Protein AF-A0A829RA44-F1 (afdb_monomer_lite)

Radius of gyration: 23.93 Å; chains: 1; bounding box: 45×30×65 Å

Foldseek 3Di:
DVVVVVVVVVVVVVVVVVVCCVVPDPPVCVPPFDWAWDDDAFPDKDWDADPVGDIDIKGWDFTWIATPVRDTDGDTDIDD

pLDDT: mean 93.09, std 5.6, range [62.34, 97.81]

Secondary structure (DSSP, 8-state):
-HHHHHHHHHHHHHHHHHHHHHHH--TTTTTPPP-EE-----SEEEEEE-TT--EEEEEEEEEEEE-TT--EEEEEEEE-

Organism: NCBI:txid1265827

Structure (mmCIF, N/CA/C/O backbone):
data_AF-A0A829RA44-F1
#
_entry.id   AF-A0A829RA44-F1
#
loop_
_atom_site.group_PDB
_atom_site.id
_atom_site.type_symbol
_atom_site.label_atom_id
_atom_site.label_alt_id
_atom_site.label_comp_id
_atom_site.label_asym_id
_atom_site.label_entity_id
_atom_site.label_seq_id
_atom_site.pdbx_PDB_ins_code
_atom_site.Cartn_x
_atom_site.Cartn_y
_atom_site.Cartn_z
_atom_site.occupancy
_atom_site.B_iso_or_equiv
_atom_site.auth_seq_id
_atom_site.auth_comp_id
_atom_site.auth_asym_id
_atom_site.auth_atom_id
_atom_site.pdbx_PDB_model_num
ATOM 1 N N . MET A 1 1 ? -18.232 18.090 42.898 1.00 62.34 1 MET A N 1
ATOM 2 C CA . MET A 1 1 ? -17.170 17.064 43.023 1.00 62.34 1 MET A CA 1
ATOM 3 C C . MET A 1 1 ? -17.431 15.849 42.131 1.00 62.34 1 MET A C 1
ATOM 5 O O . MET A 1 1 ? -16.708 15.688 41.163 1.00 62.34 1 MET A O 1
ATOM 9 N N . LYS A 1 2 ? -18.487 15.048 42.359 1.00 71.88 2 LYS A N 1
ATOM 10 C CA . LYS A 1 2 ? -18.760 13.822 41.568 1.00 71.88 2 LYS A CA 1
ATOM 11 C C . LYS A 1 2 ? -18.975 14.081 40.065 1.00 71.88 2 LYS A C 1
ATOM 13 O O . LYS A 1 2 ? -18.392 13.404 39.234 1.00 71.88 2 LYS A O 1
ATOM 18 N N . LYS A 1 3 ? -19.770 15.100 39.715 1.00 83.25 3 LYS A N 1
ATOM 19 C CA . LYS A 1 3 ? -20.044 15.481 38.313 1.00 83.25 3 LYS A CA 1
ATOM 20 C C . LYS A 1 3 ? -18.783 15.955 37.581 1.00 83.25 3 LYS A C 1
ATOM 22 O O . LYS A 1 3 ? -18.538 15.553 36.457 1.00 83.25 3 LYS A O 1
ATOM 27 N N . THR A 1 4 ? -17.958 16.755 38.255 1.00 89.69 4 THR A N 1
ATOM 28 C CA . THR A 1 4 ? -16.672 17.240 37.737 1.00 89.69 4 THR A CA 1
ATOM 29 C C . THR A 1 4 ? -15.694 16.090 37.483 1.00 89.69 4 THR A C 1
ATOM 31 O O . THR A 1 4 ? -15.031 16.080 36.455 1.00 89.69 4 THR A O 1
ATOM 34 N N . LEU A 1 5 ? -15.655 15.089 38.370 1.00 93.69 5 LEU A N 1
ATOM 35 C CA . LEU A 1 5 ? -14.835 13.889 38.189 1.00 93.69 5 LEU A CA 1
ATOM 36 C C . LEU A 1 5 ? -15.252 13.092 36.941 1.00 93.69 5 LEU A C 1
ATOM 38 O O . LEU A 1 5 ? -14.397 12.720 36.146 1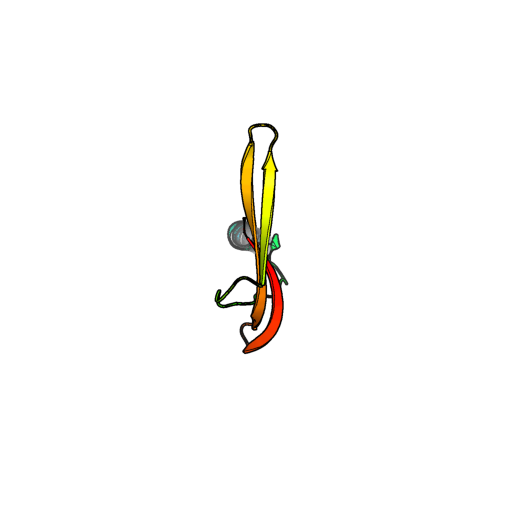.00 93.69 5 LEU A O 1
ATOM 42 N N . TRP A 1 6 ? -16.556 12.892 36.725 1.00 95.19 6 TRP A N 1
ATOM 43 C CA . TRP A 1 6 ? -17.061 12.219 35.521 1.00 95.19 6 TRP A CA 1
ATOM 44 C C . TRP A 1 6 ? -16.744 12.979 34.231 1.00 95.19 6 TRP A C 1
ATOM 46 O O . TRP A 1 6 ? -16.418 12.355 33.226 1.00 95.19 6 TRP A O 1
ATOM 56 N N . ILE A 1 7 ? -16.781 14.314 34.265 1.00 95.81 7 ILE A N 1
ATOM 57 C CA . ILE A 1 7 ? -16.380 15.149 33.124 1.00 95.81 7 ILE A CA 1
ATOM 58 C C . ILE A 1 7 ? -14.893 14.945 32.804 1.00 95.81 7 ILE A C 1
ATOM 60 O O . ILE A 1 7 ? -14.547 14.721 31.648 1.00 95.81 7 ILE A O 1
ATOM 64 N N . ILE A 1 8 ? -14.021 14.959 33.817 1.00 96.12 8 ILE A N 1
ATOM 65 C CA . ILE A 1 8 ? -12.575 14.750 33.633 1.00 96.12 8 ILE A CA 1
ATOM 66 C C . ILE A 1 8 ? -12.292 13.355 33.068 1.00 96.12 8 ILE A C 1
ATOM 68 O O . ILE A 1 8 ? -11.523 13.225 32.119 1.00 96.12 8 ILE A O 1
ATOM 72 N N . ILE A 1 9 ? -12.942 12.321 33.608 1.00 96.50 9 ILE A N 1
ATOM 73 C CA . ILE A 1 9 ? -12.807 10.946 33.110 1.00 96.50 9 ILE A CA 1
ATOM 74 C C . ILE A 1 9 ? -13.264 10.856 31.650 1.00 96.50 9 ILE A C 1
ATOM 76 O O . ILE A 1 9 ? -12.573 10.247 30.839 1.00 96.50 9 ILE A O 1
ATOM 80 N N . GLY A 1 10 ? -14.386 11.493 31.299 1.00 96.94 10 GLY A N 1
ATOM 81 C CA . GLY A 1 10 ? -14.884 11.532 29.924 1.00 96.94 10 GLY A CA 1
ATOM 82 C C . GLY A 1 10 ? -13.892 12.180 28.958 1.00 96.94 10 GLY A C 1
ATOM 83 O O . GLY A 1 10 ? -13.607 11.615 27.904 1.00 96.94 10 GLY A O 1
ATOM 84 N N . ILE A 1 11 ? -13.308 13.320 29.339 1.00 97.38 11 ILE A N 1
ATOM 85 C CA . ILE A 1 11 ? -12.280 14.001 28.537 1.00 97.38 11 ILE A CA 1
ATOM 86 C C . ILE A 1 11 ? -11.051 13.103 28.366 1.00 97.38 11 ILE A C 1
ATOM 88 O O . ILE A 1 11 ? -10.566 12.937 27.247 1.00 97.38 11 ILE A O 1
ATOM 92 N N . LEU A 1 12 ? -10.574 12.483 29.449 1.00 97.75 12 LEU A N 1
ATOM 93 C CA . LEU A 1 12 ? -9.415 11.592 29.404 1.00 97.75 12 LEU A CA 1
ATOM 94 C C . LEU A 1 12 ? -9.662 10.396 28.471 1.00 97.75 12 LEU A C 1
ATOM 96 O O . LEU A 1 12 ? -8.785 10.036 27.693 1.00 97.75 12 LEU A O 1
ATOM 100 N N . LEU A 1 13 ? -10.869 9.826 28.495 1.00 97.81 13 LEU A N 1
ATOM 101 C CA . LEU A 1 13 ? -11.269 8.726 27.614 1.00 97.81 13 LEU A CA 1
ATOM 102 C C . LEU A 1 13 ? -11.222 9.124 26.136 1.00 97.81 13 LEU A C 1
ATOM 104 O O . LEU A 1 13 ? -10.645 8.395 25.330 1.00 97.81 13 LEU A O 1
ATOM 108 N N . VAL A 1 14 ? -11.773 10.289 25.781 1.00 97.62 14 VAL A N 1
ATOM 109 C CA . VAL A 1 14 ? -11.725 10.789 24.397 1.00 97.62 14 VAL A CA 1
ATOM 110 C C . VAL A 1 14 ? -10.282 11.027 23.953 1.00 97.62 14 VAL A C 1
ATOM 112 O O . VAL A 1 14 ? -9.927 10.657 22.835 1.00 97.62 14 VAL A O 1
ATOM 115 N N . LEU A 1 15 ? -9.433 11.583 24.823 1.00 97.56 15 LEU A N 1
ATOM 116 C CA . LEU A 1 15 ? -8.019 11.812 24.513 1.00 97.56 15 LEU A CA 1
ATOM 117 C C . LEU A 1 15 ? -7.259 10.502 24.288 1.00 97.56 15 LEU A C 1
ATOM 119 O O . LEU A 1 15 ? -6.512 10.399 23.318 1.00 97.56 15 LEU A O 1
ATOM 123 N N . VAL A 1 16 ? -7.473 9.492 25.135 1.00 97.38 16 VAL A N 1
ATOM 124 C CA . VAL A 1 16 ? -6.824 8.179 24.991 1.00 97.38 16 VAL A CA 1
ATOM 125 C C . VAL A 1 16 ? -7.266 7.487 23.701 1.00 97.38 16 VAL A C 1
ATOM 127 O O . VAL A 1 16 ? -6.418 7.010 22.948 1.00 97.38 16 VAL A O 1
ATOM 130 N N . VAL A 1 17 ? -8.569 7.471 23.401 1.00 96.75 17 VAL A N 1
ATOM 131 C CA . VAL A 1 17 ? -9.090 6.871 22.159 1.00 96.75 17 VAL A CA 1
ATOM 132 C C . VAL A 1 17 ? -8.585 7.629 20.928 1.00 96.75 17 VAL A C 1
ATOM 134 O O . VAL A 1 17 ? -8.149 7.005 19.960 1.00 96.75 17 VAL A O 1
ATOM 137 N N . GLY A 1 18 ? -8.586 8.963 20.972 1.00 95.25 18 GLY A N 1
ATOM 138 C CA . GLY A 1 18 ? -8.064 9.805 19.895 1.00 95.25 18 GLY A CA 1
ATOM 139 C C . GLY A 1 18 ? -6.573 9.573 19.641 1.00 95.25 18 GLY A C 1
ATOM 140 O O . GLY A 1 18 ? -6.169 9.385 18.495 1.00 95.25 18 GLY A O 1
ATOM 141 N N . ALA A 1 19 ? -5.762 9.508 20.700 1.00 95.25 19 ALA A N 1
ATOM 142 C CA . ALA A 1 19 ? -4.334 9.214 20.596 1.00 95.25 19 ALA A CA 1
ATOM 143 C C . ALA A 1 19 ? -4.075 7.804 20.039 1.00 95.25 19 ALA A C 1
ATOM 145 O O . ALA A 1 19 ? -3.245 7.639 19.148 1.00 95.25 19 ALA A O 1
ATOM 146 N N . ALA A 1 20 ? -4.821 6.795 20.501 1.00 94.75 20 ALA A N 1
ATOM 147 C CA . ALA A 1 20 ? -4.710 5.433 19.982 1.00 94.75 20 ALA A CA 1
ATOM 148 C C . ALA A 1 20 ? -5.046 5.356 18.482 1.00 94.75 20 ALA A C 1
ATOM 150 O O . ALA A 1 20 ? -4.332 4.691 17.726 1.00 94.75 20 ALA A O 1
ATOM 151 N N . ALA A 1 21 ? -6.088 6.068 18.037 1.00 91.88 21 ALA A N 1
ATOM 152 C CA . ALA A 1 21 ? -6.451 6.152 16.626 1.00 91.88 21 ALA A CA 1
ATOM 153 C C . ALA A 1 21 ? -5.347 6.822 15.794 1.00 91.88 21 ALA A C 1
ATOM 155 O O . ALA A 1 21 ? -4.974 6.278 14.759 1.00 91.88 21 ALA A O 1
ATOM 156 N N . LEU A 1 22 ? -4.779 7.941 16.266 1.00 90.88 22 LEU A N 1
ATOM 157 C CA . LEU A 1 22 ? -3.677 8.647 15.595 1.00 90.88 22 LEU A CA 1
ATOM 158 C C . LEU A 1 22 ? -2.441 7.766 15.366 1.00 90.88 22 LEU A C 1
ATOM 160 O O . LEU A 1 22 ? -1.778 7.906 14.343 1.00 90.88 22 LEU A O 1
ATOM 164 N N . LEU A 1 23 ? -2.146 6.861 16.301 1.00 90.44 23 LEU A N 1
ATOM 165 C CA . LEU A 1 23 ? -0.985 5.971 16.222 1.00 90.44 23 LEU A CA 1
ATOM 166 C C . LEU A 1 23 ? -1.235 4.695 15.408 1.00 90.44 23 LEU A C 1
ATOM 168 O O . LEU A 1 23 ? -0.290 4.128 14.868 1.00 90.44 23 LEU A O 1
ATOM 172 N N . SER A 1 24 ? -2.482 4.220 15.346 1.00 87.44 24 SER A N 1
ATOM 173 C CA . SER A 1 24 ? -2.791 2.876 14.826 1.00 87.44 24 SER A CA 1
ATOM 174 C C . SER A 1 24 ? -3.491 2.884 13.470 1.00 87.44 24 SER A C 1
ATOM 176 O O . SER A 1 24 ? -3.493 1.872 12.769 1.00 87.44 24 SER A O 1
ATOM 178 N N . VAL A 1 25 ? -4.131 3.994 13.103 1.00 87.94 25 VAL A N 1
ATOM 179 C CA . VAL A 1 25 ? -4.907 4.098 11.869 1.00 87.94 25 VAL A CA 1
ATOM 180 C C . VAL A 1 25 ? -4.071 4.795 10.808 1.00 87.94 25 VAL A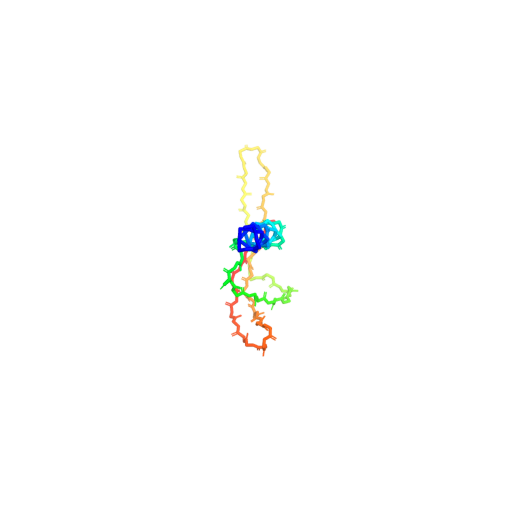 C 1
ATOM 182 O O . VAL A 1 25 ? -3.628 5.925 10.984 1.00 87.94 25 VAL A O 1
ATOM 185 N N . ASP A 1 26 ? -3.913 4.148 9.656 1.00 87.56 26 ASP A N 1
ATOM 186 C CA . ASP A 1 26 ? -3.441 4.835 8.459 1.00 87.56 26 ASP A CA 1
ATOM 187 C C . ASP A 1 26 ? -4.588 5.693 7.904 1.00 87.56 2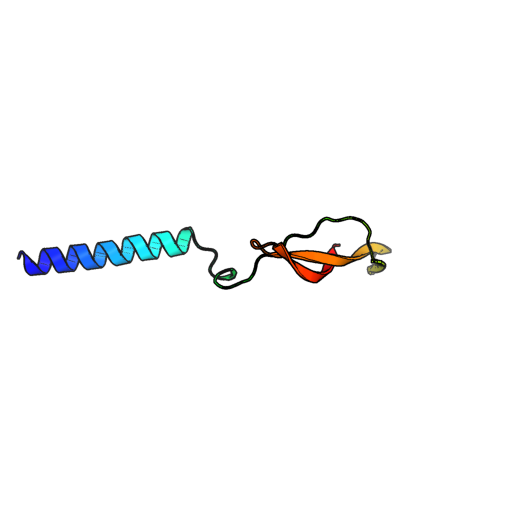6 ASP A C 1
ATOM 189 O O . ASP A 1 26 ? -5.422 5.235 7.113 1.00 87.56 26 ASP A O 1
ATOM 193 N N . PHE A 1 27 ? -4.650 6.953 8.343 1.00 86.44 27 PHE A N 1
ATOM 194 C CA . PHE A 1 27 ? -5.669 7.904 7.890 1.00 86.44 27 PHE A CA 1
ATOM 195 C C . PHE A 1 27 ? -5.607 8.150 6.381 1.00 86.44 27 PHE A C 1
ATOM 197 O O . PHE A 1 27 ? -6.638 8.432 5.773 1.00 86.44 27 PHE A O 1
ATOM 204 N N . ASN A 1 28 ? -4.442 7.971 5.747 1.00 85.44 28 ASN A N 1
ATOM 205 C CA . ASN A 1 28 ? -4.316 8.062 4.295 1.00 85.44 28 ASN A CA 1
ATOM 206 C C . ASN A 1 28 ? -4.992 6.871 3.589 1.00 85.44 28 ASN A C 1
ATOM 208 O O . ASN A 1 28 ? -5.293 6.955 2.397 1.00 85.44 28 ASN A O 1
ATOM 212 N N . ARG A 1 29 ? -5.271 5.768 4.291 1.00 85.19 29 ARG A N 1
ATOM 213 C CA . ARG A 1 29 ? -5.988 4.596 3.758 1.00 85.19 29 ARG A CA 1
ATOM 214 C C . ARG A 1 29 ? -7.427 4.461 4.247 1.00 85.19 29 ARG A C 1
ATOM 216 O O . ARG A 1 29 ? -8.130 3.573 3.759 1.00 85.19 29 ARG A O 1
ATOM 223 N N . LEU A 1 30 ? -7.896 5.332 5.140 1.00 88.19 30 LEU A N 1
ATOM 224 C CA . LEU A 1 30 ? -9.299 5.345 5.554 1.00 88.19 30 LEU A CA 1
ATOM 225 C C . LEU A 1 30 ? -10.219 5.514 4.337 1.00 88.19 30 LEU A C 1
ATOM 227 O O . LEU A 1 30 ? -10.033 6.399 3.507 1.00 88.19 30 LEU A O 1
ATOM 231 N N . GLY A 1 31 ? -11.201 4.620 4.213 1.00 83.44 31 GLY A N 1
ATOM 232 C CA . GLY A 1 31 ? -12.166 4.620 3.109 1.00 83.44 31 GLY A CA 1
ATOM 233 C C . GLY A 1 31 ? -11.619 4.159 1.751 1.00 83.44 31 GLY A C 1
ATOM 234 O O . GLY A 1 31 ? -12.393 4.072 0.796 1.00 83.44 31 GLY A O 1
ATOM 235 N N . LYS A 1 32 ? -10.326 3.824 1.629 1.00 87.62 32 LYS A N 1
ATOM 236 C CA . LYS A 1 32 ? -9.765 3.296 0.376 1.00 87.62 32 LYS A CA 1
ATOM 237 C C . LYS A 1 32 ? -10.075 1.807 0.226 1.00 87.62 32 LYS A C 1
ATOM 239 O O . LYS A 1 32 ? -9.997 1.030 1.174 1.00 87.62 32 LYS A O 1
ATOM 244 N N . GLN A 1 33 ? -10.403 1.400 -0.996 1.00 88.31 33 GLN A N 1
ATOM 245 C CA . GLN A 1 33 ? -10.637 -0.003 -1.333 1.00 88.31 33 GLN A CA 1
ATOM 246 C C . GLN A 1 33 ? -9.301 -0.751 -1.455 1.00 88.31 33 GLN A C 1
ATOM 248 O O . GLN A 1 33 ? -8.346 -0.229 -2.032 1.00 88.31 33 GLN A O 1
ATOM 253 N N . ALA A 1 34 ? -9.247 -1.978 -0.937 1.00 91.38 34 ALA A N 1
ATOM 254 C CA . ALA A 1 34 ? -8.121 -2.888 -1.123 1.00 91.38 34 ALA A CA 1
ATOM 255 C C . ALA A 1 34 ? -8.450 -3.896 -2.228 1.00 91.38 34 ALA A C 1
ATOM 257 O O . ALA A 1 34 ? -9.524 -4.498 -2.211 1.00 91.38 34 ALA A O 1
ATOM 258 N N . TYR A 1 35 ? -7.515 -4.068 -3.159 1.00 94.56 35 TYR A N 1
ATOM 259 C CA . TYR A 1 35 ? -7.581 -5.065 -4.221 1.00 94.56 35 TYR A CA 1
ATOM 260 C C . TYR A 1 35 ? -6.297 -5.890 -4.219 1.00 94.56 35 TYR A C 1
ATOM 262 O O . TYR A 1 35 ? -5.215 -5.350 -3.983 1.00 94.56 35 TYR A O 1
ATOM 270 N N . TYR A 1 36 ? -6.431 -7.176 -4.510 1.00 95.00 36 TYR A N 1
ATOM 271 C CA . TYR A 1 36 ? -5.347 -8.150 -4.534 1.00 95.00 36 TYR A CA 1
ATOM 272 C C . TYR A 1 36 ? -5.205 -8.688 -5.955 1.00 95.00 36 TYR A C 1
ATOM 274 O O . TYR A 1 36 ? -6.190 -9.135 -6.541 1.00 95.00 36 TYR A O 1
ATOM 282 N N . ALA A 1 37 ? -4.001 -8.622 -6.517 1.00 94.81 37 ALA A N 1
ATOM 283 C CA . ALA A 1 37 ? -3.689 -9.133 -7.848 1.00 94.81 37 ALA A CA 1
ATOM 284 C C . ALA A 1 37 ? -2.515 -10.109 -7.759 1.00 94.81 37 ALA A C 1
ATOM 286 O O . ALA A 1 37 ? -1.570 -9.877 -7.007 1.00 94.81 37 ALA A O 1
ATOM 287 N N . GLU A 1 38 ? -2.571 -11.177 -8.546 1.00 94.38 38 GLU A N 1
ATOM 288 C CA . GLU A 1 38 ? -1.455 -12.102 -8.722 1.00 94.38 38 GLU A CA 1
ATOM 289 C C . GLU A 1 38 ? -0.587 -11.632 -9.892 1.00 94.38 38 GLU A C 1
ATOM 291 O O . GLU A 1 38 ? -1.085 -11.415 -11.001 1.00 94.38 38 GLU A O 1
ATOM 296 N N . ILE A 1 39 ? 0.714 -11.460 -9.649 1.00 93.19 39 ILE A N 1
ATOM 297 C CA . ILE A 1 39 ? 1.663 -11.083 -10.697 1.00 93.19 39 ILE A CA 1
ATOM 298 C C . ILE A 1 39 ? 1.941 -12.305 -11.567 1.00 93.19 39 ILE A C 1
ATOM 300 O O . ILE A 1 39 ? 2.505 -13.287 -11.098 1.00 93.19 39 ILE A O 1
ATOM 304 N N . THR A 1 40 ? 1.563 -12.228 -12.841 1.00 89.94 40 THR A N 1
ATOM 305 C CA . THR A 1 40 ? 1.778 -13.308 -13.815 1.00 89.94 40 THR A CA 1
ATOM 306 C C . THR A 1 40 ? 2.771 -12.885 -14.891 1.00 89.94 40 THR A C 1
ATOM 308 O O . THR A 1 40 ? 3.929 -13.294 -14.874 1.00 89.94 40 THR A O 1
ATOM 311 N N . LYS A 1 41 ? 2.342 -12.027 -15.819 1.00 90.12 41 LYS A N 1
ATOM 312 C CA . LYS A 1 41 ? 3.171 -11.490 -16.898 1.00 90.12 41 LYS A CA 1
ATOM 313 C C . LYS A 1 41 ? 2.911 -9.996 -17.056 1.00 90.12 41 LYS A C 1
ATOM 315 O O . LYS A 1 41 ? 1.766 -9.550 -16.963 1.00 90.12 41 LYS A O 1
ATOM 320 N N . SER A 1 42 ? 3.970 -9.232 -17.307 1.00 91.50 42 SER A N 1
ATOM 321 C CA . SER A 1 42 ? 3.835 -7.843 -17.735 1.00 91.50 42 SER A CA 1
ATOM 322 C C . SER A 1 42 ? 3.226 -7.768 -19.138 1.00 91.50 42 SER A C 1
ATOM 324 O O . SER A 1 42 ? 3.440 -8.632 -19.990 1.00 91.50 42 SER A O 1
ATOM 326 N N . ASP A 1 43 ? 2.449 -6.719 -19.369 1.00 92.38 43 ASP A N 1
ATOM 327 C CA . ASP A 1 43 ? 1.887 -6.384 -20.675 1.00 92.38 43 ASP A CA 1
ATOM 328 C C . ASP A 1 43 ? 3.005 -5.919 -21.621 1.00 92.38 43 ASP A C 1
ATOM 330 O O . ASP A 1 43 ? 3.164 -6.446 -22.719 1.00 92.38 43 ASP A O 1
ATOM 334 N N . HIS A 1 44 ? 3.829 -4.976 -21.157 1.00 95.12 44 HIS A N 1
ATOM 335 C CA . HIS A 1 44 ? 5.015 -4.492 -21.862 1.00 95.12 44 HIS A CA 1
ATOM 336 C C . HIS A 1 44 ? 6.048 -3.907 -20.885 1.00 95.12 44 HIS A C 1
ATOM 338 O O . HIS A 1 44 ? 5.763 -3.706 -19.700 1.00 95.12 44 HIS A O 1
ATOM 344 N N . ILE A 1 45 ? 7.260 -3.664 -21.390 1.00 96.75 45 ILE A N 1
ATOM 345 C CA . ILE A 1 45 ? 8.378 -3.060 -20.656 1.00 96.75 45 ILE A CA 1
ATOM 346 C C . ILE A 1 45 ? 8.787 -1.781 -21.389 1.00 96.75 45 ILE A C 1
ATOM 348 O O . ILE A 1 45 ? 8.953 -1.812 -22.608 1.00 96.75 45 ILE A O 1
ATOM 352 N N . THR A 1 46 ? 8.960 -0.691 -20.648 1.00 96.81 46 THR A N 1
ATOM 353 C CA . THR A 1 46 ? 9.518 0.574 -21.149 1.00 96.81 46 THR A CA 1
ATOM 354 C C . THR A 1 46 ? 10.929 0.746 -20.599 1.00 96.81 46 THR A C 1
ATOM 356 O O . THR A 1 46 ? 11.182 0.367 -19.456 1.00 96.81 46 THR A O 1
ATOM 359 N N . GLU A 1 47 ? 11.847 1.294 -21.393 1.00 97.44 47 GLU A N 1
ATOM 360 C CA . GLU A 1 47 ? 13.215 1.589 -20.962 1.00 97.44 47 GLU A CA 1
ATOM 361 C C . GLU A 1 47 ? 13.481 3.091 -21.051 1.00 97.44 47 GLU A C 1
ATOM 363 O O . GLU A 1 47 ? 13.266 3.692 -22.102 1.00 97.44 47 GLU A O 1
ATOM 368 N N . ASP A 1 48 ? 13.983 3.670 -19.964 1.00 95.12 48 ASP A N 1
ATOM 369 C CA . ASP A 1 48 ? 14.439 5.057 -19.893 1.00 95.12 48 ASP A CA 1
ATOM 370 C C . ASP A 1 48 ? 15.938 5.091 -19.607 1.00 95.12 48 ASP A C 1
ATOM 372 O O . ASP A 1 48 ? 16.467 4.229 -18.906 1.00 95.12 48 ASP A O 1
ATOM 376 N N . LYS A 1 49 ? 16.643 6.089 -20.140 1.00 97.06 49 LYS A N 1
ATOM 377 C CA . LYS A 1 49 ? 18.089 6.241 -19.958 1.00 97.06 49 LYS A CA 1
ATOM 378 C C . LYS A 1 49 ? 18.406 7.626 -19.417 1.00 97.06 49 LYS A C 1
ATOM 380 O O . LYS A 1 49 ? 17.961 8.620 -19.987 1.00 97.06 49 LYS A O 1
ATOM 385 N N . ASP A 1 50 ? 19.182 7.698 -18.341 1.00 95.00 50 ASP A N 1
ATOM 386 C CA . ASP A 1 50 ? 19.639 8.988 -17.818 1.00 95.00 50 ASP A CA 1
ATOM 387 C C . ASP A 1 50 ? 20.875 9.524 -18.565 1.00 95.00 50 ASP A C 1
ATOM 389 O O . ASP A 1 50 ? 21.464 8.861 -19.424 1.00 95.00 50 ASP A O 1
ATOM 393 N N . ALA A 1 51 ? 21.289 10.748 -18.226 1.00 96.06 51 ALA A N 1
ATOM 394 C CA . ALA A 1 51 ? 22.437 11.412 -18.845 1.00 96.06 51 ALA A CA 1
ATOM 395 C C . ALA A 1 51 ? 23.784 10.699 -18.598 1.00 96.06 51 ALA A C 1
ATOM 397 O O . ALA A 1 51 ? 24.729 10.917 -19.354 1.00 96.06 51 ALA A O 1
ATOM 398 N N . SER A 1 52 ? 23.882 9.848 -17.569 1.00 95.38 52 SER A N 1
ATOM 399 C CA . SER A 1 52 ? 25.066 9.017 -17.289 1.00 95.38 52 SER A CA 1
ATOM 400 C C . SER A 1 52 ? 25.059 7.695 -18.061 1.00 95.38 52 SER A C 1
ATOM 402 O O . SER A 1 52 ? 26.073 7.007 -18.168 1.00 95.38 52 SER A O 1
ATOM 404 N N . GLY A 1 53 ? 23.914 7.367 -18.651 1.00 94.88 53 GLY A N 1
ATOM 405 C CA . GLY A 1 53 ? 23.698 6.205 -19.481 1.00 94.88 53 GLY A CA 1
ATOM 406 C C . GLY A 1 53 ? 23.152 4.982 -18.753 1.00 94.88 53 GLY A C 1
ATOM 407 O O . GLY A 1 53 ? 23.087 3.916 -19.371 1.00 94.88 53 GLY A O 1
ATOM 408 N N . VAL A 1 54 ? 22.730 5.129 -17.496 1.00 96.19 54 VAL A N 1
ATOM 409 C CA . VAL A 1 54 ? 22.038 4.072 -16.748 1.00 96.19 54 VAL A CA 1
ATOM 410 C C . VAL A 1 54 ? 20.650 3.867 -17.346 1.00 96.19 54 VAL A C 1
ATOM 412 O O . VAL A 1 54 ? 19.940 4.836 -17.611 1.00 96.19 54 VAL A O 1
ATOM 415 N N . VAL A 1 55 ? 20.284 2.602 -17.574 1.00 96.44 55 VAL A N 1
ATOM 416 C CA . VAL A 1 55 ? 18.986 2.197 -18.126 1.00 96.44 55 VAL A CA 1
ATOM 417 C C . VAL A 1 55 ? 18.063 1.743 -16.997 1.00 96.44 55 VAL A C 1
ATOM 419 O O . VAL A 1 55 ? 18.418 0.850 -16.227 1.00 96.44 55 VAL A O 1
ATOM 422 N N . TYR A 1 56 ? 16.867 2.316 -16.943 1.00 96.06 56 TYR A N 1
ATOM 423 C CA . TYR A 1 56 ? 15.794 1.996 -16.007 1.00 96.06 56 TYR A CA 1
ATOM 424 C C . TYR A 1 56 ? 14.669 1.293 -16.759 1.00 96.06 56 TYR A C 1
ATOM 426 O O . TYR A 1 56 ? 14.262 1.750 -17.826 1.00 96.06 56 TYR A O 1
ATOM 434 N N . LYS A 1 57 ? 14.162 0.182 -16.218 1.00 96.69 57 LYS A N 1
ATOM 435 C CA . LYS A 1 57 ? 13.084 -0.592 -16.843 1.00 96.69 57 LYS A CA 1
ATOM 436 C C . LYS A 1 57 ? 11.800 -0.430 -16.052 1.00 96.69 57 LYS A C 1
ATOM 438 O O . LYS A 1 57 ? 11.776 -0.723 -14.869 1.00 96.69 57 LYS A O 1
ATOM 443 N N . THR A 1 58 ? 10.721 -0.049 -16.720 1.00 96.44 58 THR A N 1
ATOM 444 C CA . THR A 1 58 ? 9.384 -0.011 -16.127 1.00 96.44 58 THR A CA 1
ATOM 445 C C . THR A 1 58 ? 8.553 -1.165 -16.672 1.00 96.44 58 THR A C 1
A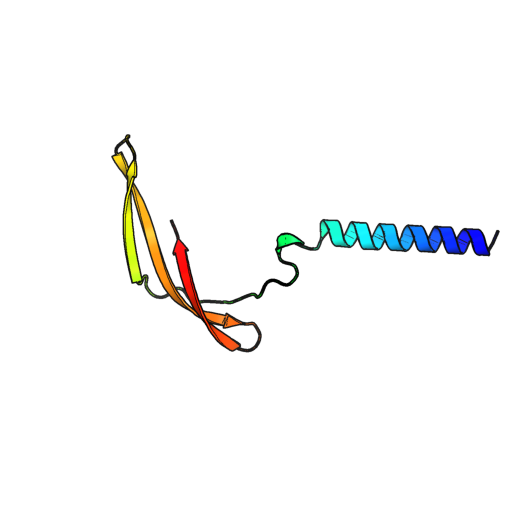TOM 447 O O . THR A 1 58 ? 8.339 -1.275 -17.878 1.00 96.44 58 THR A O 1
ATOM 450 N N . TYR A 1 59 ? 8.058 -2.026 -15.790 1.00 96.38 59 TYR A N 1
ATOM 451 C CA . TYR A 1 59 ? 7.173 -3.141 -16.115 1.00 96.38 59 TYR A CA 1
ATOM 452 C C . TYR A 1 59 ? 5.723 -2.694 -15.971 1.00 96.38 59 TYR A C 1
ATOM 454 O O . TYR A 1 59 ? 5.280 -2.339 -14.877 1.00 96.38 59 TYR A O 1
ATOM 462 N N . HIS A 1 60 ? 4.966 -2.736 -17.061 1.00 95.94 60 HIS A N 1
ATOM 463 C CA . HIS A 1 60 ? 3.559 -2.355 -17.073 1.00 95.94 60 HIS A CA 1
ATOM 464 C C . HIS A 1 60 ? 2.675 -3.594 -16.925 1.00 95.94 60 HIS A C 1
ATOM 466 O O . HIS A 1 60 ? 2.852 -4.577 -17.645 1.00 95.94 60 HIS A O 1
ATOM 472 N N . TYR A 1 61 ? 1.693 -3.546 -16.027 1.00 96.19 61 TYR A N 1
ATOM 473 C CA . TYR A 1 61 ? 0.772 -4.650 -15.763 1.00 96.19 61 TYR A CA 1
ATOM 474 C C . TYR A 1 61 ? -0.675 -4.256 -16.053 1.00 96.19 61 TYR A C 1
ATOM 476 O O . TYR A 1 61 ? -1.120 -3.153 -15.724 1.00 96.19 61 TYR A O 1
ATOM 484 N N . LYS A 1 62 ? -1.418 -5.200 -16.638 1.00 95.56 62 LYS A N 1
ATOM 485 C CA . LYS A 1 62 ? -2.875 -5.156 -16.808 1.00 95.56 62 LYS A CA 1
ATOM 486 C C . LYS A 1 62 ? -3.443 -6.470 -16.291 1.00 95.56 62 LYS A C 1
ATOM 488 O O . LYS A 1 62 ? -3.510 -7.452 -17.026 1.00 95.56 62 LYS A O 1
ATOM 493 N N . LEU A 1 63 ? -3.777 -6.510 -15.005 1.00 95.38 63 LEU A N 1
ATOM 494 C CA . LEU A 1 63 ? -4.094 -7.755 -14.305 1.00 95.38 63 LEU A CA 1
ATOM 495 C C . LEU A 1 63 ? -5.478 -7.696 -13.656 1.00 95.38 63 LEU A C 1
ATOM 497 O O . LEU A 1 63 ? -5.907 -6.629 -13.204 1.00 95.38 63 LEU A O 1
ATOM 501 N N . PRO A 1 64 ? -6.194 -8.831 -13.582 1.00 96.00 64 PRO A N 1
ATOM 502 C CA . PRO A 1 64 ? -7.381 -8.915 -12.755 1.00 96.00 64 PRO A CA 1
ATOM 503 C C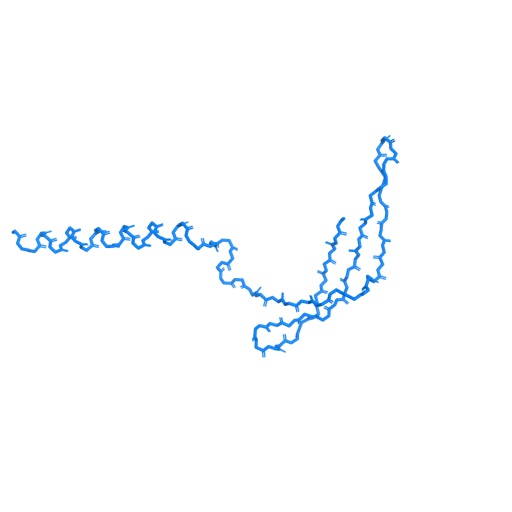 . PRO A 1 64 ? -6.979 -8.807 -11.280 1.00 96.00 64 PRO A C 1
ATOM 505 O O . PRO A 1 64 ? -6.075 -9.499 -10.815 1.00 96.00 64 PRO A O 1
ATOM 508 N N . ALA A 1 65 ? -7.669 -7.944 -10.550 1.00 96.44 65 ALA A N 1
ATOM 509 C CA . ALA A 1 65 ? -7.532 -7.783 -9.116 1.00 96.44 65 ALA A CA 1
ATOM 510 C C . ALA A 1 65 ? -8.887 -8.005 -8.445 1.00 96.44 65 ALA A C 1
ATOM 512 O O . ALA A 1 65 ? -9.928 -7.695 -9.025 1.00 96.44 65 ALA A O 1
ATOM 513 N N . TYR A 1 66 ? -8.881 -8.522 -7.225 1.00 97.19 66 TYR A N 1
ATOM 514 C CA . TYR A 1 66 ? -10.094 -8.886 -6.503 1.00 97.19 66 TYR A CA 1
ATOM 515 C C . TYR A 1 66 ? -10.157 -8.156 -5.171 1.00 97.19 66 TYR A C 1
ATOM 517 O O . TYR A 1 66 ? -9.136 -8.005 -4.501 1.00 97.19 66 TYR A O 1
ATOM 525 N N . ASP A 1 67 ? -11.336 -7.669 -4.797 1.00 95.69 67 ASP A N 1
ATOM 526 C CA . ASP A 1 67 ? -11.551 -7.135 -3.454 1.00 95.69 67 ASP A CA 1
ATOM 527 C C . ASP A 1 67 ? -11.716 -8.267 -2.421 1.00 95.69 67 ASP A C 1
ATOM 529 O O . ASP A 1 67 ? -11.730 -9.455 -2.749 1.00 95.69 67 ASP A O 1
ATOM 533 N N . LYS A 1 68 ? -11.877 -7.897 -1.146 1.00 94.38 68 LYS A N 1
ATOM 534 C CA . LYS A 1 68 ? -12.083 -8.852 -0.041 1.00 94.38 68 LYS A CA 1
ATOM 535 C C . LYS A 1 68 ? -13.330 -9.742 -0.181 1.00 94.38 68 LYS A C 1
ATOM 537 O O . LYS A 1 68 ? -13.430 -10.741 0.520 1.00 94.38 68 LYS A O 1
ATOM 542 N N . ASN A 1 69 ? -14.282 -9.359 -1.029 1.00 96.06 69 ASN A N 1
ATOM 543 C CA . ASN A 1 69 ? -15.512 -10.102 -1.292 1.00 96.06 69 ASN A CA 1
ATOM 544 C C . ASN A 1 69 ? -15.405 -10.932 -2.587 1.00 96.06 69 ASN A C 1
ATOM 546 O O . ASN A 1 69 ? -16.374 -11.581 -2.972 1.00 96.06 69 ASN A O 1
ATOM 550 N N . GLY A 1 70 ? -14.257 -10.900 -3.273 1.00 95.69 70 GLY A N 1
ATOM 551 C CA . GLY A 1 70 ? -14.043 -11.583 -4.547 1.00 95.69 70 GLY A CA 1
ATOM 552 C C . GLY A 1 70 ? -14.552 -10.816 -5.771 1.00 95.69 70 GLY A C 1
ATOM 553 O O . GLY A 1 70 ? -14.581 -11.380 -6.864 1.00 95.69 70 GLY A O 1
ATOM 554 N N . ASN A 1 71 ? -14.934 -9.540 -5.643 1.00 96.69 71 ASN A N 1
ATOM 555 C CA . ASN A 1 71 ? -15.358 -8.748 -6.798 1.00 96.69 71 ASN A CA 1
ATOM 556 C C . ASN A 1 71 ? -14.153 -8.368 -7.659 1.00 96.69 71 ASN A C 1
ATOM 558 O O . ASN A 1 71 ? -13.174 -7.797 -7.172 1.00 96.69 71 ASN A O 1
ATOM 562 N N . LYS A 1 72 ? -14.252 -8.652 -8.959 1.00 96.44 72 LYS A N 1
ATOM 563 C CA . LYS A 1 72 ? -13.188 -8.409 -9.934 1.00 96.44 72 LYS A CA 1
ATOM 564 C C . LYS A 1 72 ? -13.120 -6.939 -10.360 1.00 96.44 72 LYS A C 1
ATOM 566 O O . LYS A 1 72 ? -14.132 -6.328 -10.695 1.00 96.44 72 LYS A O 1
ATOM 571 N N . LYS A 1 73 ? -11.900 -6.420 -10.483 1.00 95.31 73 LYS A N 1
ATOM 572 C CA . LYS A 1 73 ? -11.546 -5.148 -11.121 1.00 95.31 73 LYS A CA 1
ATOM 573 C C . LYS A 1 73 ? -10.309 -5.342 -11.995 1.00 95.31 73 LYS A C 1
ATOM 575 O O . LYS A 1 73 ? -9.348 -5.967 -11.567 1.00 95.31 73 LYS A O 1
ATOM 580 N N . ASN A 1 74 ? -10.293 -4.783 -13.203 1.00 94.75 74 ASN A N 1
ATOM 581 C CA . ASN A 1 74 ? -9.064 -4.747 -14.001 1.00 94.75 74 ASN A CA 1
ATOM 582 C C . ASN A 1 74 ? -8.158 -3.631 -13.463 1.00 94.75 74 ASN A C 1
ATOM 584 O O . ASN A 1 74 ? -8.533 -2.456 -13.482 1.00 94.75 74 ASN A O 1
ATOM 588 N N . ALA A 1 75 ? -6.997 -4.008 -12.932 1.00 93.81 75 ALA A N 1
ATOM 589 C CA . ALA A 1 75 ? -6.018 -3.095 -12.366 1.00 93.81 75 ALA A CA 1
ATOM 590 C C . ALA A 1 75 ? -4.892 -2.822 -13.367 1.00 93.81 75 ALA A C 1
ATOM 592 O O . ALA A 1 75 ? -4.389 -3.729 -14.031 1.00 93.81 75 ALA A O 1
ATOM 593 N N . HIS A 1 76 ? -4.493 -1.554 -13.432 1.00 95.38 76 HIS A N 1
ATOM 594 C CA . HIS A 1 76 ? -3.388 -1.069 -14.244 1.00 95.38 76 HIS A CA 1
ATOM 595 C C . HIS A 1 76 ? -2.369 -0.434 -13.306 1.00 95.38 76 HIS A C 1
ATOM 597 O O . HIS A 1 76 ? -2.711 0.495 -12.572 1.00 95.38 76 HIS A O 1
ATOM 603 N N . PHE A 1 77 ? -1.151 -0.961 -13.287 1.00 93.81 77 PHE A N 1
ATOM 604 C CA . PHE A 1 77 ? -0.079 -0.446 -12.439 1.00 93.81 77 PHE A CA 1
ATOM 605 C C . PHE A 1 77 ? 1.280 -0.769 -13.044 1.00 93.81 77 PHE A C 1
ATOM 607 O O . PHE A 1 77 ? 1.409 -1.694 -13.848 1.00 93.81 77 PHE A O 1
ATOM 614 N N . HIS A 1 78 ? 2.281 0.027 -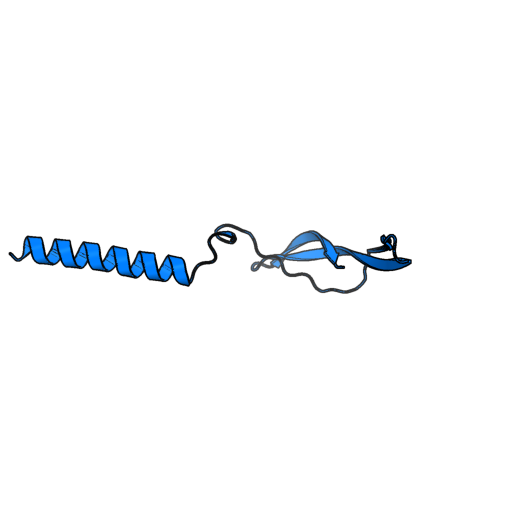12.680 1.00 94.06 78 HIS A N 1
ATOM 615 C CA . HIS A 1 78 ? 3.635 -0.086 -13.203 1.00 94.06 78 HIS A CA 1
ATOM 616 C C . HIS A 1 78 ? 4.615 -0.268 -12.040 1.00 94.06 78 HIS A C 1
ATOM 618 O O . HIS A 1 78 ? 4.437 0.354 -10.989 1.00 94.06 78 HIS A O 1
ATOM 624 N N . CYS A 1 79 ? 5.627 -1.111 -12.226 1.00 91.88 79 CYS A N 1
ATOM 625 C CA . CYS A 1 79 ? 6.721 -1.306 -11.273 1.00 91.88 79 CYS A CA 1
ATOM 626 C C . CYS A 1 79 ? 8.054 -0.968 -11.948 1.00 91.88 79 CYS A C 1
ATOM 628 O O . CYS A 1 79 ? 8.251 -1.346 -13.102 1.00 91.88 79 CYS A O 1
ATOM 630 N N . PHE A 1 80 ? 8.925 -0.262 -11.229 1.00 85.62 80 PHE A N 1
ATOM 631 C CA . PHE A 1 80 ? 10.276 0.118 -11.655 1.00 85.62 80 PHE A CA 1
ATOM 632 C C . PHE A 1 80 ? 11.310 -0.927 -11.221 1.00 85.62 80 PHE A C 1
ATOM 634 O O . PHE A 1 80 ? 11.023 -1.637 -10.227 1.00 85.62 80 PHE A O 1
#

InterPro domains:
  IPR006542 Protein of unknown function DUF1093 [PF06486] (29-77)
  IPR006542 Protein of unknown function DUF1093 [TIGR01655] (1-77)
  IPR036166 YxeA-like superfamily [G3DSA:2.40.50.480] (25-79)
  IPR036166 YxeA-like superfamily [SSF159121] (28-77)

Sequence (80 aa):
MKKTLWIIIGILLVLVVGAAALLSVDFNRLGKQAYYAEITKSDHITEDKDASGVVYKTYHYKLPAYDKNGNKKNAHFHCF